Protein AF-W2DZ82-F1 (afdb_monomer_lite)

Secondary structure (DSSP, 8-state):
--HHHHHHHHHHHHHHHHHHHHHHHHHHHHHHHHHHHHHHHHHHHHHHHHHHHHHHHHHHHHHHHHHHTT----HHHHHHHHHHHHHHHHHHHHHHHHHHHHHHHHHHHHHHHHHHHHHHHHHHHHHHHHHHHHHHHHHGGGS----------------------------S--

pLDDT: mean 84.38, std 20.41, range [34.12, 98.5]

Structure (mmCIF, N/CA/C/O backbone):
data_AF-W2DZ82-F1
#
_entry.id   AF-W2DZ82-F1
#
loop_
_atom_site.group_PDB
_atom_site.id
_atom_site.type_symbol
_atom_site.label_atom_id
_atom_site.label_alt_id
_atom_site.label_comp_id
_atom_site.label_asym_id
_atom_site.label_entity_id
_atom_site.label_seq_id
_atom_site.pdbx_PDB_ins_code
_atom_site.Cartn_x
_atom_site.Cartn_y
_atom_site.Cartn_z
_atom_site.occupancy
_atom_site.B_iso_or_equiv
_atom_site.auth_seq_id
_atom_site.auth_comp_id
_atom_site.auth_asym_id
_atom_site.auth_atom_id
_atom_site.pdbx_PDB_model_num
ATOM 1 N N . MET A 1 1 ? 23.545 -1.430 -50.000 1.00 52.00 1 MET A N 1
ATOM 2 C CA . MET A 1 1 ? 23.071 -0.945 -48.688 1.00 52.00 1 MET A CA 1
ATOM 3 C C . MET A 1 1 ? 24.284 -0.825 -47.794 1.00 52.00 1 MET A C 1
ATOM 5 O O . MET A 1 1 ? 25.087 -1.754 -47.790 1.00 52.00 1 MET A O 1
ATOM 9 N N . SER A 1 2 ? 24.481 0.319 -47.145 1.00 65.25 2 SER A N 1
ATOM 10 C CA . SER A 1 2 ? 25.659 0.540 -46.303 1.00 65.25 2 SER A CA 1
ATOM 11 C C . SER A 1 2 ? 25.501 -0.216 -44.982 1.00 65.25 2 SER A C 1
ATOM 13 O O . SER A 1 2 ? 24.387 -0.365 -44.487 1.00 65.25 2 SER A O 1
ATOM 15 N N . HIS A 1 3 ? 26.604 -0.687 -44.398 1.00 72.38 3 HIS A N 1
ATOM 16 C CA . HIS A 1 3 ? 26.606 -1.381 -43.101 1.00 72.38 3 HIS A CA 1
ATOM 17 C C . HIS A 1 3 ? 25.890 -0.563 -42.004 1.00 72.38 3 HIS A C 1
ATOM 19 O O . HIS A 1 3 ? 25.110 -1.104 -41.224 1.00 72.38 3 HIS A O 1
ATOM 25 N N . SER A 1 4 ? 26.066 0.761 -42.020 1.00 72.38 4 SER A N 1
ATOM 26 C CA . SER A 1 4 ? 25.419 1.705 -41.104 1.00 72.38 4 SER A CA 1
ATOM 27 C C . SER A 1 4 ? 23.889 1.766 -41.252 1.00 72.38 4 SER A C 1
ATOM 29 O O . SER A 1 4 ? 23.197 1.926 -40.251 1.00 72.38 4 SER A O 1
ATOM 31 N N . ASP A 1 5 ? 23.333 1.562 -42.455 1.00 76.69 5 ASP A N 1
ATOM 32 C CA . ASP A 1 5 ? 21.873 1.550 -42.669 1.00 76.69 5 ASP A CA 1
ATOM 33 C C . ASP A 1 5 ? 21.221 0.316 -42.026 1.00 76.69 5 ASP A C 1
ATOM 35 O O . ASP A 1 5 ? 20.133 0.402 -41.454 1.00 76.69 5 ASP A O 1
ATOM 39 N N . GLY A 1 6 ? 21.905 -0.834 -42.084 1.00 82.44 6 GLY A N 1
ATOM 40 C CA . GLY A 1 6 ? 21.481 -2.057 -41.396 1.00 82.44 6 GLY A CA 1
ATOM 41 C C . GLY A 1 6 ? 21.490 -1.889 -39.874 1.00 82.44 6 GLY A C 1
ATOM 42 O O . GLY A 1 6 ? 20.490 -2.180 -39.215 1.00 82.44 6 GLY A O 1
ATOM 43 N N . LEU A 1 7 ? 22.573 -1.323 -39.327 1.00 86.12 7 LEU A N 1
ATOM 44 C CA . LEU A 1 7 ? 22.709 -1.044 -37.891 1.00 86.12 7 LEU A CA 1
ATOM 45 C C . LEU A 1 7 ? 21.662 -0.045 -37.376 1.00 86.12 7 LEU A C 1
ATOM 47 O O . LEU A 1 7 ? 21.120 -0.223 -36.285 1.00 86.12 7 LEU A O 1
ATOM 51 N N . LEU A 1 8 ? 21.335 0.991 -38.154 1.00 87.31 8 LEU A N 1
ATOM 52 C CA . LEU A 1 8 ? 20.271 1.938 -37.808 1.00 87.31 8 LEU A CA 1
ATOM 53 C C . LEU A 1 8 ? 18.902 1.246 -37.716 1.00 87.31 8 LEU A C 1
ATOM 55 O O . LEU A 1 8 ? 18.135 1.529 -36.790 1.00 87.31 8 LEU A O 1
ATOM 59 N N . GLY A 1 9 ? 18.615 0.303 -38.621 1.00 88.50 9 GLY A N 1
ATOM 60 C CA . GLY A 1 9 ? 17.409 -0.526 -38.569 1.00 88.50 9 GLY A CA 1
ATOM 61 C C . GLY A 1 9 ? 17.327 -1.368 -37.292 1.00 88.50 9 GLY A C 1
ATOM 62 O O . GLY A 1 9 ? 16.306 -1.361 -36.602 1.00 88.50 9 GLY A O 1
ATOM 63 N N . GLU A 1 10 ? 18.417 -2.034 -36.915 1.00 93.06 10 GLU A N 1
ATOM 64 C CA . GLU A 1 10 ? 18.491 -2.825 -35.680 1.00 93.06 10 GLU A CA 1
ATOM 65 C C . GLU A 1 10 ? 18.326 -1.954 -34.424 1.00 93.06 10 GLU A C 1
ATOM 67 O O . GLU A 1 10 ? 17.543 -2.285 -33.527 1.00 93.06 10 GLU A O 1
ATOM 72 N N . VAL A 1 11 ? 18.981 -0.791 -34.373 1.00 93.69 11 VAL A N 1
ATOM 73 C CA . VAL A 1 11 ? 18.855 0.158 -33.256 1.00 93.69 11 VAL A CA 1
ATOM 74 C C . VAL A 1 11 ? 17.426 0.685 -33.120 1.00 93.69 11 VAL A C 1
ATOM 76 O O . VAL A 1 11 ? 16.934 0.826 -31.997 1.00 93.69 11 VAL A O 1
ATOM 79 N N . GLU A 1 12 ? 16.724 0.926 -34.227 1.00 93.19 12 GLU A N 1
ATOM 80 C CA . GLU A 1 12 ? 15.312 1.313 -34.211 1.00 93.19 12 GLU A CA 1
ATOM 81 C C . GLU A 1 12 ? 14.428 0.207 -33.610 1.00 93.19 12 GLU A C 1
ATOM 83 O O . GLU A 1 12 ? 13.589 0.484 -32.745 1.00 93.19 12 GLU A O 1
ATOM 88 N N . THR A 1 13 ? 14.647 -1.062 -33.980 1.00 95.50 13 THR A N 1
ATOM 89 C CA . THR A 1 13 ? 13.900 -2.181 -33.374 1.00 95.50 13 THR A CA 1
ATOM 90 C C . THR A 1 13 ? 14.149 -2.292 -31.867 1.00 95.50 13 THR A C 1
ATOM 92 O O . THR A 1 13 ? 13.201 -2.427 -31.083 1.00 95.50 13 THR A O 1
ATOM 95 N N . LEU A 1 14 ? 15.403 -2.137 -31.427 1.00 96.44 14 LEU A N 1
ATOM 96 C CA . LEU A 1 14 ? 15.758 -2.123 -30.009 1.00 96.44 14 LEU A CA 1
ATOM 97 C C . LEU A 1 14 ? 15.125 -0.936 -29.279 1.00 96.44 14 LEU A C 1
ATOM 99 O O . LEU A 1 14 ? 14.656 -1.094 -28.148 1.00 96.44 14 LEU A O 1
ATOM 103 N N . ARG A 1 15 ? 15.056 0.241 -29.911 1.00 94.75 15 ARG A N 1
ATOM 104 C CA . ARG A 1 15 ? 14.442 1.437 -29.318 1.00 94.75 15 ARG A CA 1
ATOM 105 C C . ARG A 1 15 ? 12.963 1.213 -29.042 1.00 94.75 15 ARG A C 1
ATOM 107 O O . ARG A 1 15 ? 12.506 1.503 -27.937 1.00 94.75 15 ARG A O 1
ATOM 114 N N . ARG A 1 16 ? 12.234 0.624 -29.995 1.00 95.44 16 ARG A N 1
ATOM 115 C CA . ARG A 1 16 ? 10.816 0.262 -29.825 1.00 95.44 16 ARG A CA 1
ATOM 116 C C . ARG A 1 16 ? 10.614 -0.717 -28.672 1.00 95.44 16 ARG A C 1
ATOM 118 O O . ARG A 1 16 ? 9.746 -0.495 -27.829 1.00 95.44 16 ARG A O 1
ATOM 125 N N . LEU A 1 17 ? 11.453 -1.750 -28.581 1.00 97.00 17 LEU A N 1
ATOM 126 C CA . LEU A 1 17 ? 11.392 -2.722 -27.488 1.00 97.00 17 LEU A CA 1
ATOM 127 C C . LEU A 1 17 ? 11.631 -2.066 -26.120 1.00 97.00 17 LEU A C 1
ATOM 129 O O . LEU A 1 17 ? 10.893 -2.324 -25.167 1.00 97.00 17 LEU A O 1
ATOM 133 N N . ARG A 1 18 ? 12.653 -1.211 -26.001 1.00 96.44 18 ARG A N 1
ATOM 134 C CA . ARG A 1 18 ? 12.964 -0.530 -24.735 1.00 96.44 18 ARG A CA 1
ATOM 135 C C . ARG A 1 18 ? 11.899 0.490 -24.348 1.00 96.44 18 ARG A C 1
ATOM 137 O O . ARG A 1 18 ? 11.557 0.566 -23.171 1.00 96.44 18 ARG A O 1
ATOM 144 N N . ARG A 1 19 ? 11.311 1.189 -25.322 1.00 96.94 19 ARG A N 1
ATOM 145 C CA . ARG A 1 19 ? 10.168 2.080 -25.095 1.00 96.94 19 ARG A CA 1
ATOM 146 C C . ARG A 1 19 ? 8.961 1.316 -24.560 1.00 96.94 19 ARG A C 1
ATOM 148 O O . ARG A 1 19 ? 8.415 1.706 -23.538 1.00 96.94 19 ARG A O 1
ATOM 155 N N . HIS A 1 20 ? 8.634 0.162 -25.142 1.00 97.44 20 HIS A N 1
ATOM 156 C CA . HIS A 1 20 ? 7.568 -0.683 -24.605 1.00 97.44 20 HIS A CA 1
ATOM 157 C C . HIS A 1 20 ? 7.853 -1.117 -23.151 1.00 97.44 20 HIS A C 1
ATOM 159 O O . HIS A 1 20 ? 6.947 -1.108 -22.310 1.00 97.44 20 HIS A O 1
ATOM 165 N N . ARG A 1 21 ? 9.098 -1.483 -22.818 1.00 97.38 21 ARG A N 1
ATOM 166 C CA . ARG A 1 21 ? 9.475 -1.821 -21.432 1.00 97.38 21 ARG A CA 1
ATOM 167 C C . ARG A 1 21 ? 9.308 -0.631 -20.484 1.00 97.38 21 ARG A C 1
ATOM 169 O O . ARG A 1 21 ? 8.774 -0.826 -19.394 1.00 97.38 21 ARG A O 1
ATOM 176 N N . ALA A 1 22 ? 9.693 0.574 -20.910 1.00 98.00 22 ALA A N 1
ATOM 177 C CA . ALA A 1 22 ? 9.463 1.805 -20.155 1.00 98.00 22 ALA A CA 1
ATOM 178 C C . ALA A 1 22 ? 7.962 2.056 -19.935 1.00 98.00 22 ALA A C 1
ATOM 180 O O . ALA A 1 22 ? 7.540 2.218 -18.794 1.00 98.00 22 ALA A O 1
ATOM 181 N N . ASP A 1 23 ? 7.139 1.940 -20.982 1.00 98.12 23 ASP A N 1
ATOM 182 C CA . ASP A 1 23 ? 5.683 2.095 -20.880 1.00 98.12 23 ASP A CA 1
ATOM 183 C C . ASP A 1 23 ? 5.067 1.086 -19.896 1.00 98.12 23 ASP A C 1
ATOM 185 O O . ASP A 1 23 ? 4.158 1.412 -19.130 1.00 98.12 23 ASP A O 1
ATOM 189 N N . ARG A 1 24 ? 5.557 -0.162 -19.890 1.00 98.12 24 ARG A N 1
ATOM 190 C CA . ARG A 1 24 ? 5.114 -1.190 -18.935 1.00 98.12 24 ARG A CA 1
ATOM 191 C C . ARG A 1 24 ? 5.528 -0.842 -17.505 1.00 98.12 24 ARG A C 1
ATOM 193 O O . ARG A 1 24 ? 4.708 -0.991 -16.600 1.00 98.12 24 ARG A O 1
ATOM 200 N N . ALA A 1 25 ? 6.762 -0.385 -17.301 1.00 98.19 25 ALA A N 1
ATOM 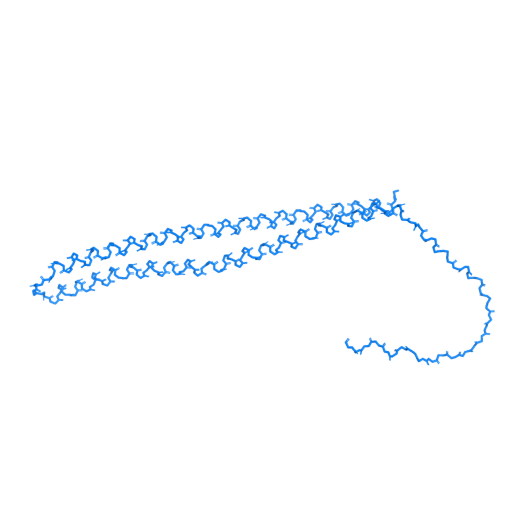201 C CA . ALA A 1 25 ? 7.241 0.049 -15.990 1.00 98.19 25 ALA A CA 1
ATOM 202 C C . ALA A 1 25 ? 6.418 1.238 -15.465 1.00 98.19 25 ALA A C 1
ATOM 204 O O . ALA A 1 25 ? 6.037 1.262 -14.296 1.00 98.19 25 ALA A O 1
ATOM 205 N N . GLU A 1 26 ? 6.061 2.187 -16.333 1.00 98.38 26 GLU A N 1
ATOM 206 C CA . GLU A 1 26 ? 5.206 3.315 -15.962 1.00 98.38 26 GLU A CA 1
ATOM 207 C C . GLU A 1 26 ? 3.793 2.880 -15.574 1.00 98.38 26 GLU A C 1
ATOM 209 O O . GLU A 1 26 ? 3.241 3.391 -14.597 1.00 98.38 26 GLU A O 1
ATOM 214 N N . ARG A 1 27 ? 3.196 1.931 -16.307 1.00 98.31 27 ARG A N 1
ATOM 215 C CA . ARG A 1 27 ? 1.890 1.359 -15.935 1.00 98.31 27 ARG A CA 1
ATOM 216 C C . ARG A 1 27 ? 1.957 0.696 -14.562 1.00 98.31 27 ARG A C 1
ATOM 218 O O . ARG A 1 27 ? 1.128 1.014 -13.713 1.00 98.31 27 ARG A O 1
ATOM 225 N N . ALA A 1 28 ? 2.987 -0.112 -14.312 1.00 97.94 28 ALA A N 1
ATOM 226 C CA . ALA A 1 28 ? 3.203 -0.743 -13.012 1.00 97.94 28 ALA A CA 1
ATOM 227 C C . ALA A 1 28 ? 3.371 0.294 -11.884 1.00 97.94 28 ALA A C 1
ATOM 229 O O . ALA A 1 28 ? 2.809 0.133 -10.802 1.00 97.94 28 ALA A O 1
ATOM 230 N N . LEU A 1 29 ? 4.075 1.406 -12.134 1.00 98.50 29 LEU A N 1
ATOM 231 C CA . LEU A 1 29 ? 4.189 2.504 -11.169 1.00 98.50 29 LEU A CA 1
ATOM 232 C C . LEU A 1 29 ? 2.835 3.167 -10.880 1.00 98.50 29 LEU A C 1
ATOM 234 O O . LEU A 1 29 ? 2.525 3.468 -9.725 1.00 98.50 29 LEU A O 1
ATOM 238 N N . ARG A 1 30 ? 2.014 3.402 -11.909 1.00 98.38 30 ARG A N 1
ATOM 239 C CA . ARG A 1 30 ? 0.667 3.968 -11.734 1.00 98.38 30 ARG A CA 1
ATOM 240 C C . ARG A 1 30 ? -0.225 3.025 -10.927 1.00 98.38 30 ARG A C 1
ATOM 242 O O . ARG A 1 30 ? -0.930 3.490 -10.037 1.00 98.38 30 ARG A O 1
ATOM 249 N N . GLU A 1 31 ? -0.170 1.724 -11.192 1.00 98.25 31 GLU A N 1
ATOM 250 C CA . GLU A 1 31 ? -0.898 0.700 -10.433 1.00 98.25 31 GLU A CA 1
ATOM 251 C C . GLU A 1 31 ? -0.446 0.644 -8.969 1.00 98.25 31 GLU A C 1
ATOM 253 O O . GLU A 1 31 ? -1.286 0.691 -8.071 1.00 98.25 31 GLU A O 1
ATOM 258 N N . ALA A 1 32 ? 0.865 0.654 -8.710 1.00 97.62 32 ALA A N 1
ATOM 259 C CA . ALA A 1 32 ? 1.410 0.686 -7.353 1.00 97.62 32 ALA A CA 1
ATOM 260 C C . ALA A 1 32 ? 0.956 1.937 -6.577 1.00 97.62 32 ALA A C 1
ATOM 262 O O . ALA A 1 32 ? 0.543 1.839 -5.421 1.00 97.62 32 ALA A O 1
ATOM 263 N N . ARG A 1 33 ? 0.960 3.112 -7.223 1.00 98.00 33 ARG A N 1
ATOM 264 C CA . ARG A 1 33 ? 0.461 4.363 -6.625 1.00 98.00 33 ARG A CA 1
ATOM 265 C C . ARG A 1 33 ? -1.041 4.319 -6.351 1.00 98.00 33 ARG A C 1
ATOM 267 O O . ARG A 1 33 ? -1.469 4.763 -5.291 1.00 98.00 33 ARG A O 1
ATOM 274 N N . ARG A 1 34 ? -1.843 3.761 -7.263 1.00 98.12 34 ARG A N 1
ATOM 275 C CA . ARG A 1 34 ? -3.287 3.566 -7.041 1.00 98.12 34 ARG A CA 1
ATOM 276 C C . ARG A 1 34 ? -3.548 2.642 -5.855 1.00 98.12 34 ARG A C 1
ATOM 278 O O . ARG A 1 34 ? -4.382 2.964 -5.017 1.00 98.12 34 ARG A O 1
ATOM 285 N N . ALA A 1 35 ? -2.807 1.541 -5.744 1.00 96.69 35 ALA A N 1
ATOM 286 C CA . ALA A 1 35 ? -2.909 0.635 -4.603 1.00 96.69 35 ALA A CA 1
ATOM 287 C C . ALA A 1 35 ? -2.534 1.331 -3.281 1.00 96.69 35 ALA A C 1
ATOM 289 O O . ALA A 1 35 ? -3.219 1.151 -2.278 1.00 96.69 35 ALA A O 1
ATOM 290 N N . GLN A 1 36 ? -1.495 2.174 -3.283 1.00 97.56 36 GLN A N 1
ATOM 291 C CA . GLN A 1 36 ? -1.131 2.992 -2.122 1.00 97.56 36 GLN A CA 1
ATOM 292 C C . GLN A 1 36 ? -2.245 3.980 -1.742 1.00 97.56 36 GLN A C 1
ATOM 294 O O . GLN A 1 36 ? -2.585 4.103 -0.570 1.00 97.56 36 GLN A O 1
ATOM 299 N N . GLN A 1 37 ? -2.840 4.667 -2.719 1.00 97.50 37 GLN A N 1
ATOM 300 C CA . GLN A 1 37 ? -3.951 5.592 -2.476 1.00 97.50 37 GLN A CA 1
ATOM 301 C C . GLN A 1 37 ? -5.188 4.875 -1.922 1.00 97.50 37 GLN A C 1
ATOM 303 O O . GLN A 1 37 ? -5.808 5.375 -0.986 1.00 97.50 37 GLN A O 1
ATOM 308 N N . ALA A 1 38 ? -5.514 3.693 -2.450 1.00 97.31 38 ALA A N 1
ATOM 309 C CA . ALA A 1 38 ? -6.598 2.863 -1.935 1.00 97.31 38 ALA A CA 1
ATOM 310 C C . ALA A 1 38 ? -6.346 2.437 -0.478 1.00 97.31 38 ALA A C 1
ATOM 312 O O . ALA A 1 38 ? -7.252 2.525 0.346 1.00 97.31 38 ALA A O 1
ATOM 313 N N . LEU A 1 39 ? -5.109 2.058 -0.130 1.00 97.44 39 LEU A N 1
ATOM 314 C CA . LEU A 1 39 ? -4.748 1.752 1.257 1.00 97.44 39 LEU A CA 1
ATOM 315 C C . LEU A 1 39 ? -4.946 2.966 2.177 1.00 97.44 39 LEU A C 1
ATOM 317 O O . LEU A 1 39 ? -5.536 2.828 3.242 1.00 97.44 39 LEU A O 1
ATOM 321 N N . LEU A 1 40 ? -4.508 4.158 1.762 1.00 97.50 40 LEU A N 1
ATOM 322 C CA . LEU A 1 40 ? -4.697 5.382 2.552 1.00 97.50 40 LEU A CA 1
ATOM 323 C C . LEU A 1 40 ? -6.179 5.724 2.752 1.00 97.50 40 LEU A C 1
ATOM 325 O O . LEU A 1 40 ? -6.561 6.183 3.826 1.00 97.50 40 LEU A O 1
ATOM 329 N N . ALA A 1 41 ? -7.019 5.495 1.741 1.00 97.69 41 ALA A N 1
ATOM 330 C CA . ALA A 1 41 ? -8.463 5.659 1.873 1.00 97.69 41 ALA A CA 1
ATOM 331 C C . ALA A 1 41 ? -9.055 4.660 2.882 1.00 97.69 41 ALA A C 1
ATOM 333 O O . ALA A 1 41 ? -9.827 5.062 3.750 1.00 97.69 41 ALA A O 1
ATOM 334 N N . ASN A 1 42 ? -8.631 3.393 2.827 1.00 97.44 42 ASN A N 1
ATOM 335 C CA . ASN A 1 42 ? -9.060 2.363 3.775 1.00 97.44 42 ASN A CA 1
ATOM 336 C C . ASN A 1 42 ? -8.626 2.679 5.212 1.00 97.44 42 ASN A C 1
ATOM 338 O O . ASN A 1 42 ? -9.414 2.488 6.131 1.00 97.44 42 ASN A O 1
ATOM 342 N N . ILE A 1 43 ? -7.407 3.197 5.410 1.00 97.38 43 ILE A N 1
ATOM 343 C CA . ILE A 1 43 ? -6.923 3.642 6.726 1.00 97.38 43 ILE A CA 1
ATOM 344 C C . ILE A 1 43 ? -7.837 4.738 7.276 1.00 97.38 43 ILE A C 1
ATOM 346 O O . ILE A 1 43 ? -8.359 4.591 8.374 1.00 97.38 43 ILE A O 1
ATOM 350 N N . ARG A 1 44 ? -8.119 5.785 6.490 1.00 97.56 44 ARG A N 1
ATOM 351 C CA . ARG A 1 44 ? -9.019 6.872 6.918 1.00 97.56 44 ARG A CA 1
ATOM 352 C C . ARG A 1 44 ? -10.421 6.372 7.255 1.00 97.56 44 ARG A C 1
ATOM 354 O O . ARG A 1 44 ? -11.037 6.837 8.210 1.00 97.56 44 ARG A O 1
ATOM 361 N N . GLN A 1 45 ? -10.938 5.426 6.474 1.00 97.31 45 GLN A N 1
ATOM 362 C CA . GLN A 1 45 ? -12.235 4.818 6.747 1.00 97.31 45 GLN A CA 1
ATOM 363 C C . GLN A 1 45 ? -12.213 3.997 8.045 1.00 97.31 45 GLN A C 1
ATOM 365 O O . GLN A 1 45 ? -13.150 4.090 8.836 1.00 97.31 45 GLN A O 1
ATOM 370 N N . ALA A 1 46 ? -11.150 3.226 8.286 1.00 96.88 46 ALA A N 1
ATOM 371 C CA . ALA A 1 46 ? -10.972 2.456 9.513 1.00 96.88 46 ALA A CA 1
ATOM 372 C C . ALA A 1 46 ? -10.809 3.362 10.745 1.00 96.88 46 ALA A C 1
ATOM 374 O O . ALA A 1 46 ? -11.382 3.066 11.789 1.00 96.88 46 ALA A O 1
ATOM 375 N N . GLU A 1 47 ? -10.105 4.490 10.619 1.00 97.81 47 GLU A N 1
ATOM 376 C CA . GLU A 1 47 ? -9.995 5.514 11.667 1.00 97.81 47 GLU A CA 1
ATOM 377 C C . GLU A 1 47 ? -11.365 6.097 12.022 1.00 97.81 47 GLU A C 1
ATOM 379 O O . GLU A 1 47 ? -11.735 6.134 13.195 1.00 97.81 47 GLU A O 1
ATOM 384 N N . ALA A 1 48 ? -12.151 6.491 11.016 1.00 97.75 48 ALA A N 1
ATOM 385 C CA . ALA A 1 48 ? -13.500 7.009 11.231 1.00 97.75 48 ALA A CA 1
ATOM 386 C C . ALA A 1 48 ? -14.424 5.964 11.882 1.00 97.75 48 ALA A C 1
ATOM 388 O O . ALA A 1 48 ? -15.182 6.286 12.797 1.00 97.75 48 ALA A O 1
ATOM 389 N N . ALA A 1 49 ? -14.340 4.703 11.447 1.00 96.25 49 ALA A N 1
ATOM 390 C CA . ALA A 1 49 ? -15.111 3.610 12.032 1.00 96.25 49 ALA A CA 1
ATOM 391 C C . ALA A 1 49 ? -14.699 3.326 13.486 1.00 96.25 49 ALA A C 1
ATOM 393 O O . ALA A 1 49 ? -15.561 3.132 14.340 1.00 96.25 49 ALA A O 1
ATOM 394 N N . LEU A 1 50 ? -13.397 3.333 13.788 1.00 97.50 50 LEU A N 1
ATOM 395 C CA . LEU A 1 50 ? -12.886 3.149 15.146 1.00 97.50 50 LEU A CA 1
ATOM 396 C C . LEU A 1 50 ? -13.333 4.281 16.073 1.00 97.50 50 LEU A C 1
ATOM 398 O O . LEU A 1 50 ? -13.710 4.027 17.214 1.00 97.50 50 LEU A O 1
ATOM 402 N N . GLU A 1 51 ? -13.313 5.516 15.587 1.00 97.56 51 GLU A N 1
ATOM 403 C CA . GLU A 1 51 ? -13.783 6.671 16.344 1.00 97.56 51 GLU A CA 1
ATOM 404 C C . GLU A 1 51 ? -15.281 6.562 16.665 1.00 97.56 51 GLU A C 1
ATOM 406 O O . GLU A 1 51 ? -15.687 6.816 17.798 1.00 97.56 51 GLU A O 1
ATOM 411 N N . GLN A 1 52 ? -16.097 6.092 15.716 1.00 96.69 52 GLN A N 1
ATOM 412 C CA . GLN A 1 52 ? -17.505 5.803 15.991 1.00 96.69 52 GLN A CA 1
ATOM 413 C C . GLN A 1 52 ? -17.665 4.699 17.045 1.00 96.69 52 GLN A C 1
ATOM 415 O O . 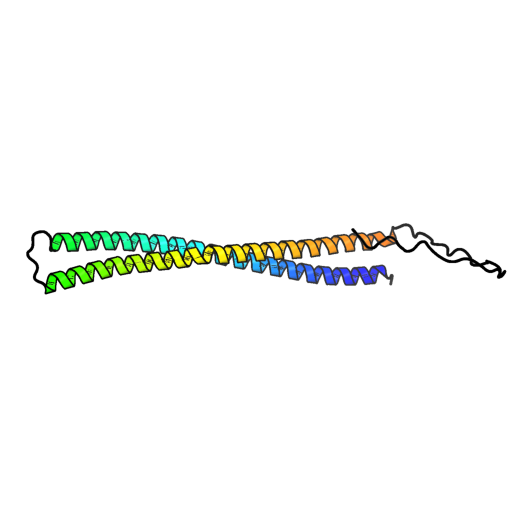GLN A 1 52 ? -18.433 4.863 17.987 1.00 96.69 52 GLN A O 1
ATOM 420 N N . ILE A 1 53 ? -16.902 3.606 16.938 1.00 95.94 53 ILE A N 1
ATOM 421 C CA . ILE A 1 53 ? -16.932 2.513 17.924 1.00 95.94 53 ILE A CA 1
ATOM 422 C C . ILE A 1 53 ? -16.566 3.023 19.325 1.00 95.94 53 ILE A C 1
ATOM 424 O O . ILE A 1 53 ? -17.200 2.619 20.296 1.00 95.94 53 ILE A O 1
ATOM 428 N N . ARG A 1 54 ? -15.579 3.919 19.442 1.00 96.31 54 ARG A N 1
ATOM 429 C CA . ARG A 1 54 ? -15.176 4.516 20.726 1.00 96.31 54 ARG A CA 1
ATOM 430 C C . ARG A 1 54 ? -16.282 5.366 21.344 1.00 96.31 54 ARG A C 1
ATOM 432 O O . ARG A 1 54 ? -16.483 5.298 22.554 1.00 96.31 54 ARG A O 1
ATOM 439 N N . ARG A 1 55 ? -17.003 6.144 20.533 1.00 97.06 55 ARG A N 1
ATOM 440 C CA . ARG A 1 55 ? -18.156 6.936 20.996 1.00 97.06 55 ARG A CA 1
ATOM 441 C C . ARG A 1 55 ? -19.287 6.031 21.467 1.00 97.06 55 ARG A C 1
ATOM 443 O O . ARG A 1 55 ? -19.748 6.189 22.591 1.00 97.06 55 ARG A O 1
ATOM 450 N N . ASP A 1 56 ? -19.641 5.029 20.665 1.00 95.56 56 ASP A N 1
ATOM 451 C CA . ASP A 1 56 ? -20.666 4.044 21.017 1.00 95.56 56 ASP A CA 1
ATOM 452 C C . ASP A 1 56 ? -20.298 3.271 22.299 1.00 95.56 56 ASP A C 1
ATOM 454 O O . ASP A 1 56 ? -21.159 3.012 23.140 1.00 95.56 56 ASP A O 1
ATOM 458 N N . GLU A 1 57 ? -19.026 2.886 22.469 1.00 96.00 57 GLU A N 1
ATOM 459 C CA . GLU A 1 57 ? -18.532 2.259 23.701 1.00 96.00 57 GLU A CA 1
ATOM 460 C C . GLU A 1 57 ? -18.685 3.203 24.894 1.00 96.00 57 GLU A C 1
ATOM 462 O O . GLU A 1 57 ? -19.196 2.770 25.925 1.00 96.00 57 GLU A O 1
ATOM 467 N N . ALA A 1 58 ? -18.283 4.471 24.771 1.00 95.44 58 ALA A N 1
ATOM 468 C CA . ALA A 1 58 ? -18.389 5.446 25.853 1.00 95.44 58 ALA A CA 1
ATOM 469 C C . ALA A 1 58 ? -19.849 5.692 26.266 1.00 95.44 58 ALA A C 1
ATOM 471 O O . ALA A 1 58 ? -20.161 5.670 27.456 1.00 95.44 58 ALA A O 1
ATOM 472 N N . GLU A 1 59 ? -20.750 5.857 25.296 1.00 96.25 59 GLU A N 1
ATOM 473 C CA . GLU A 1 59 ? -22.182 6.048 25.541 1.00 96.25 59 GLU A CA 1
ATOM 474 C C . GLU A 1 59 ? -22.806 4.831 26.230 1.00 96.25 59 GLU A C 1
ATOM 476 O O . GLU A 1 59 ? -23.468 4.971 27.259 1.00 96.25 59 GLU A O 1
ATOM 481 N N . ARG A 1 60 ? -22.560 3.623 25.711 1.00 94.25 60 ARG A N 1
ATOM 482 C CA . ARG A 1 60 ? -23.107 2.387 26.294 1.00 94.25 60 ARG A CA 1
ATOM 483 C C . ARG A 1 60 ? -22.511 2.086 27.660 1.00 94.25 60 ARG A C 1
ATOM 485 O O . ARG A 1 60 ? -23.229 1.635 28.544 1.00 94.25 60 ARG A O 1
ATOM 492 N N . SER A 1 61 ? -21.225 2.359 27.857 1.00 93.06 61 SER A N 1
ATOM 493 C CA . SER A 1 61 ? -20.581 2.187 29.163 1.00 93.06 61 SER A CA 1
ATOM 494 C C . SER A 1 61 ? -21.153 3.166 30.187 1.00 93.06 61 SER A C 1
ATOM 496 O O . SER A 1 61 ? -21.421 2.773 31.318 1.00 93.06 61 SER A O 1
ATOM 498 N N . ALA A 1 62 ? -21.417 4.417 29.793 1.00 94.31 62 ALA A N 1
ATOM 499 C CA . ALA A 1 62 ? -22.076 5.396 30.655 1.00 94.31 62 ALA A CA 1
ATOM 500 C C . ALA A 1 62 ? -23.519 4.988 31.004 1.00 94.31 62 ALA A C 1
ATOM 502 O O . ALA A 1 62 ? -23.924 5.118 32.159 1.00 94.31 62 ALA A O 1
ATOM 503 N N . GLN A 1 63 ? -24.275 4.452 30.039 1.00 93.88 63 GLN A N 1
ATOM 504 C CA . GLN A 1 63 ? -25.621 3.913 30.274 1.00 93.88 63 GLN A CA 1
ATOM 505 C C . GLN A 1 63 ? -25.588 2.748 31.269 1.00 93.88 63 GLN A C 1
ATOM 507 O O . GLN A 1 63 ? -26.254 2.823 32.300 1.00 93.88 63 GLN A O 1
ATOM 512 N N . LEU A 1 64 ? -24.745 1.739 31.029 1.00 92.06 64 LEU A N 1
ATOM 513 C CA . LEU A 1 64 ? -24.579 0.588 31.926 1.00 92.06 64 LEU A CA 1
ATOM 514 C C . LEU A 1 64 ? -24.163 1.007 33.341 1.00 92.06 64 LEU A C 1
ATOM 516 O O . LEU A 1 64 ? -24.688 0.490 34.326 1.00 92.06 64 LEU A O 1
ATOM 520 N N . LEU A 1 65 ? -23.253 1.979 33.453 1.00 91.19 65 LEU A N 1
ATOM 521 C CA . LEU A 1 65 ? -22.862 2.538 34.743 1.00 91.19 65 LEU A CA 1
ATOM 522 C C . LEU A 1 65 ? -24.063 3.189 35.441 1.00 91.19 65 LEU A C 1
ATOM 524 O O . LEU A 1 65 ? -24.294 2.924 36.616 1.00 91.19 65 LEU A O 1
ATOM 528 N N . SER A 1 66 ? -24.835 4.014 34.727 1.00 91.56 66 SER A N 1
ATOM 529 C CA . SER A 1 66 ? -25.996 4.716 35.289 1.00 91.56 66 SER A CA 1
ATOM 530 C C . SER A 1 66 ? -27.104 3.766 35.755 1.00 91.56 66 SER A C 1
ATOM 532 O O . SER A 1 66 ? -27.726 4.015 36.785 1.00 91.56 66 SER A O 1
ATOM 534 N N . GLU A 1 67 ? -27.312 2.652 35.049 1.00 88.50 67 GLU A N 1
ATOM 535 C CA . GLU A 1 67 ? -28.301 1.628 35.400 1.00 88.50 67 GLU A CA 1
ATOM 536 C C . GLU A 1 67 ? -27.947 0.898 36.699 1.00 88.50 67 GLU A C 1
ATOM 538 O O . GLU A 1 67 ? -28.835 0.500 37.452 1.00 88.50 67 GLU A O 1
ATOM 543 N N . HIS A 1 68 ? -26.655 0.726 36.975 1.00 86.50 68 HIS A N 1
ATOM 544 C CA . HIS A 1 68 ? -26.160 -0.058 38.105 1.00 86.50 68 HIS A CA 1
ATOM 545 C C . HIS A 1 68 ? -25.642 0.791 39.274 1.00 86.50 68 HIS A C 1
ATOM 547 O O . HIS A 1 68 ? -25.406 0.265 40.367 1.00 86.50 68 HIS A O 1
ATOM 553 N N . GLN A 1 69 ? -25.483 2.102 39.086 1.00 86.62 69 GLN A N 1
ATOM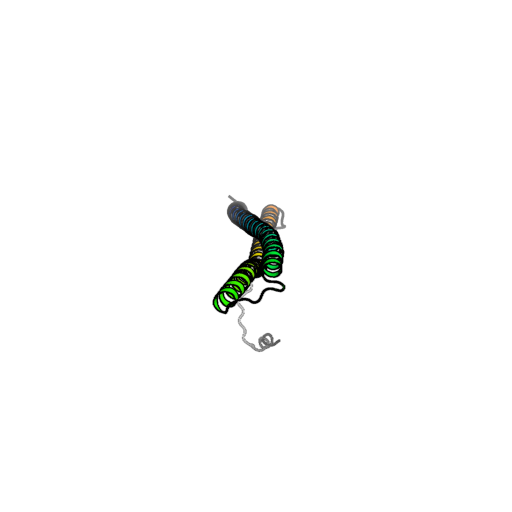 554 C CA . GLN A 1 69 ? -24.980 3.001 40.117 1.00 86.62 69 GLN A CA 1
ATOM 555 C C . GLN A 1 69 ? -25.922 3.037 41.329 1.00 86.62 69 GLN A C 1
ATOM 557 O O . GLN A 1 69 ? -27.113 3.316 41.220 1.00 86.62 69 GLN A O 1
ATOM 562 N N . GLY A 1 70 ? -25.372 2.769 42.517 1.00 86.06 70 GLY A N 1
ATOM 563 C CA . GLY A 1 70 ? -26.126 2.797 43.775 1.00 86.06 70 GLY A CA 1
ATOM 564 C C . GLY A 1 70 ? -27.057 1.599 44.002 1.00 86.06 70 GLY A C 1
ATOM 565 O O . GLY A 1 70 ? -27.757 1.574 45.012 1.00 86.06 70 GLY A O 1
ATOM 566 N N . GLN A 1 71 ? -27.056 0.597 43.114 1.00 86.75 71 GLN A N 1
ATOM 567 C CA . GLN A 1 71 ? -27.844 -0.627 43.271 1.00 86.75 71 GLN A CA 1
ATOM 568 C C . GLN A 1 71 ? -27.010 -1.769 43.869 1.00 86.75 71 GLN A C 1
ATOM 570 O O . GLN A 1 71 ? -25.844 -1.964 43.524 1.00 86.75 71 GLN A O 1
ATOM 575 N N . VAL A 1 72 ? -27.620 -2.578 44.743 1.00 86.62 72 VAL A N 1
ATOM 576 C CA . VAL A 1 72 ? -27.021 -3.840 45.206 1.00 86.62 72 VAL A CA 1
ATOM 577 C C . VAL A 1 72 ? -27.308 -4.915 44.164 1.00 86.62 72 VAL A C 1
ATOM 579 O O . VAL A 1 72 ? -28.428 -5.411 44.052 1.00 86.62 72 VAL A O 1
ATOM 582 N N . LEU A 1 73 ? -26.291 -5.266 43.382 1.00 87.62 73 LEU A N 1
ATOM 583 C CA . LEU A 1 73 ? -26.407 -6.277 42.337 1.00 87.62 73 LEU A CA 1
ATOM 584 C C . LEU A 1 73 ? -26.271 -7.688 42.910 1.00 87.62 73 LEU A C 1
ATOM 586 O O . LEU A 1 73 ? -25.417 -7.965 43.753 1.00 87.62 73 LEU A O 1
ATOM 590 N N . ASN A 1 74 ? -27.072 -8.615 42.388 1.00 92.56 74 ASN A N 1
ATOM 591 C CA . ASN A 1 74 ? -26.829 -10.035 42.612 1.00 92.56 74 ASN A CA 1
ATOM 592 C C . ASN A 1 74 ? -25.616 -10.511 41.782 1.00 92.56 74 ASN A C 1
ATOM 594 O O . ASN A 1 74 ? -25.207 -9.879 40.804 1.00 92.56 74 ASN A O 1
ATOM 598 N N . LEU A 1 75 ? -25.039 -11.658 42.153 1.00 92.38 75 LEU A N 1
ATOM 599 C CA . LEU A 1 75 ? -23.843 -12.193 41.491 1.00 92.38 75 LEU A CA 1
ATOM 600 C C . LEU A 1 75 ? -24.042 -12.422 39.980 1.00 92.38 75 LEU A C 1
ATOM 602 O O . LEU A 1 75 ? -23.096 -12.291 39.205 1.00 92.38 75 LEU A O 1
ATOM 606 N N . GLN A 1 76 ? -25.254 -12.780 39.552 1.00 93.38 76 GLN A N 1
ATOM 607 C CA . GLN A 1 76 ? -25.561 -13.017 38.142 1.00 93.38 76 GLN A CA 1
ATOM 608 C C . GLN A 1 76 ? -25.560 -11.710 37.336 1.00 93.38 76 GLN A C 1
ATOM 610 O O . GLN A 1 76 ? -24.952 -11.670 36.269 1.00 93.38 76 GLN A O 1
ATOM 615 N N . ALA A 1 77 ? -26.156 -10.645 37.877 1.00 89.19 77 ALA A N 1
ATOM 616 C CA . ALA A 1 77 ? -26.183 -9.307 37.295 1.00 89.19 77 ALA A CA 1
ATOM 617 C C . ALA A 1 77 ? -24.774 -8.700 37.203 1.00 89.19 77 ALA A C 1
ATOM 619 O O . ALA A 1 77 ? -24.398 -8.130 36.182 1.00 89.19 77 ALA A O 1
ATOM 620 N N . LEU A 1 78 ? -23.941 -8.911 38.226 1.00 90.06 78 LEU A N 1
ATOM 621 C CA . LEU A 1 78 ? -22.541 -8.482 38.195 1.00 90.06 78 LEU A CA 1
ATOM 622 C C . LEU A 1 78 ? -21.747 -9.200 37.087 1.00 90.06 78 LEU A C 1
ATOM 624 O O . LEU A 1 78 ? -20.954 -8.586 36.372 1.00 90.06 78 LEU A O 1
ATOM 628 N N . LYS A 1 79 ? -21.978 -10.508 36.902 1.00 93.44 79 LYS A N 1
ATOM 629 C CA . LYS A 1 79 ? -21.339 -11.283 35.826 1.00 93.44 79 LYS A CA 1
ATOM 630 C C . LYS A 1 79 ? -21.791 -10.833 34.438 1.00 93.44 79 LYS A C 1
ATOM 632 O O . LYS A 1 79 ? -20.951 -10.787 33.538 1.00 93.44 79 LYS A O 1
ATOM 637 N N . SER A 1 80 ? -23.078 -10.524 34.253 1.00 91.88 80 SER A N 1
ATOM 638 C CA . SER A 1 80 ? -23.591 -10.027 32.972 1.00 91.88 80 SER A CA 1
ATOM 639 C C . SER A 1 80 ? -23.047 -8.641 32.644 1.00 91.88 80 SER A C 1
ATOM 641 O O . SER A 1 80 ? -22.585 -8.449 31.522 1.00 91.88 80 SER A O 1
ATOM 643 N N . TRP A 1 81 ? -22.997 -7.725 33.617 1.00 91.62 81 TRP A N 1
ATOM 644 C CA . TRP A 1 81 ? -22.399 -6.400 33.430 1.00 91.62 81 TRP A CA 1
ATOM 645 C C . TRP A 1 81 ? -20.925 -6.515 33.019 1.00 91.62 81 TRP A C 1
ATOM 647 O O . TRP A 1 81 ? -20.525 -6.021 31.964 1.00 91.62 81 TRP A O 1
ATOM 657 N N . GLY A 1 82 ? -20.132 -7.296 33.759 1.00 91.88 82 GLY A N 1
ATOM 658 C CA . GLY A 1 82 ? -18.728 -7.511 33.411 1.00 91.88 82 GLY A CA 1
ATOM 659 C C . GLY A 1 82 ? -18.527 -8.200 32.054 1.00 91.88 82 GLY A C 1
ATOM 660 O O . GLY A 1 82 ? -17.467 -8.057 31.446 1.00 91.88 82 GLY A O 1
ATOM 661 N N . ALA A 1 83 ? -19.495 -8.980 31.562 1.00 94.12 83 ALA A N 1
ATOM 662 C CA . ALA A 1 83 ? -19.451 -9.546 30.212 1.00 94.12 83 ALA A CA 1
ATOM 663 C C . ALA A 1 83 ? -19.766 -8.495 29.133 1.00 94.12 83 ALA A C 1
ATOM 665 O O . ALA A 1 83 ? -19.116 -8.497 28.087 1.00 94.12 83 ALA A O 1
ATOM 666 N N . GLN A 1 84 ? -20.711 -7.587 29.395 1.00 93.12 84 GLN A N 1
ATOM 667 C CA . GLN A 1 84 ? -21.063 -6.487 28.495 1.00 93.12 84 GLN A CA 1
ATOM 668 C C . GLN A 1 84 ? -19.906 -5.496 28.336 1.00 93.12 84 GLN A C 1
ATOM 670 O O . GLN A 1 84 ? -19.520 -5.219 27.202 1.00 93.12 84 GLN A O 1
ATOM 675 N N . GLU A 1 85 ? -19.269 -5.056 29.426 1.00 93.19 85 GLU A N 1
ATOM 676 C CA . GLU A 1 85 ? -18.088 -4.179 29.350 1.00 93.19 85 GLU A CA 1
ATOM 677 C C . GLU A 1 85 ? -16.946 -4.826 28.564 1.00 93.19 85 GLU A C 1
ATOM 679 O O . GLU A 1 85 ? -16.399 -4.237 27.633 1.00 93.19 85 GLU A O 1
ATOM 684 N N . ARG A 1 86 ? -16.631 -6.094 28.864 1.00 95.00 86 ARG A N 1
ATOM 685 C CA . ARG A 1 86 ? -15.606 -6.835 28.115 1.00 95.00 86 ARG A CA 1
ATOM 686 C C . ARG A 1 86 ? -15.943 -6.945 26.632 1.00 95.00 86 ARG A C 1
ATOM 688 O O . ARG A 1 86 ? -15.033 -6.872 25.812 1.00 95.00 86 ARG A O 1
ATOM 695 N N . SER A 1 87 ? -17.216 -7.123 26.282 1.00 94.50 87 SER A N 1
ATOM 696 C CA . SER A 1 87 ? -17.668 -7.162 24.890 1.00 94.50 87 SER A CA 1
ATOM 697 C C . SER A 1 87 ? -17.484 -5.814 24.189 1.00 94.50 87 SER A C 1
ATOM 699 O O . SER A 1 87 ? -17.009 -5.786 23.052 1.00 94.50 87 SER A O 1
ATOM 701 N N . LEU A 1 88 ? -17.830 -4.705 24.852 1.00 93.69 88 LEU A N 1
ATOM 702 C CA . LEU A 1 88 ? -17.642 -3.354 24.314 1.00 93.69 88 LEU A CA 1
ATOM 703 C C . LEU A 1 88 ? -16.154 -3.076 24.059 1.00 93.69 88 LEU A C 1
ATOM 705 O O . LEU A 1 88 ? -15.769 -2.796 22.922 1.00 93.69 88 LEU A O 1
ATOM 709 N N . SER A 1 89 ? -15.300 -3.320 25.053 1.00 93.75 89 SER A N 1
ATOM 710 C CA . SER A 1 89 ? -13.858 -3.103 24.911 1.00 93.75 89 SER A CA 1
ATOM 711 C C . SER A 1 89 ? -13.196 -4.067 23.930 1.00 93.75 89 SER A C 1
ATOM 713 O O . SER A 1 89 ? -12.252 -3.696 23.230 1.00 93.75 89 SER A O 1
ATOM 715 N N . ALA A 1 90 ? -13.681 -5.308 23.820 1.00 95.44 90 ALA A N 1
ATOM 716 C CA . ALA A 1 90 ? -13.214 -6.239 22.794 1.00 95.44 90 ALA A CA 1
ATOM 717 C C . ALA A 1 90 ? -13.524 -5.724 21.382 1.00 95.44 90 ALA A C 1
ATOM 719 O O . ALA A 1 90 ? -12.728 -5.936 20.465 1.00 95.44 90 ALA A O 1
ATOM 720 N N . ASN A 1 91 ? -14.646 -5.027 21.189 1.00 93.31 91 ASN A N 1
ATOM 721 C CA . ASN A 1 91 ? -14.982 -4.440 19.900 1.00 93.31 91 ASN A CA 1
ATOM 722 C C . ASN A 1 91 ? -13.992 -3.338 19.502 1.00 93.31 91 ASN A C 1
ATOM 724 O O . ASN A 1 91 ? -13.433 -3.382 18.406 1.00 93.31 91 ASN A O 1
ATOM 728 N N . THR A 1 92 ? -13.695 -2.426 20.424 1.00 94.62 92 THR A N 1
ATOM 729 C CA . THR A 1 92 ? -12.714 -1.352 20.216 1.00 94.62 92 THR A CA 1
ATOM 730 C C . THR A 1 92 ? -11.316 -1.902 19.970 1.00 94.62 92 THR A C 1
ATOM 732 O O . THR A 1 92 ? -10.636 -1.465 19.044 1.00 94.62 92 THR A O 1
ATOM 735 N N . ARG A 1 93 ? -10.896 -2.934 20.716 1.00 96.12 93 ARG A N 1
ATOM 736 C CA . ARG A 1 93 ? -9.614 -3.621 20.473 1.00 96.12 93 ARG A CA 1
ATOM 737 C C . ARG A 1 93 ? -9.530 -4.247 19.087 1.00 96.12 93 ARG A C 1
ATOM 739 O O . ARG A 1 93 ? -8.491 -4.133 18.446 1.00 96.12 93 ARG A O 1
ATOM 746 N N . ARG A 1 94 ? -10.607 -4.872 18.599 1.00 95.94 94 ARG A N 1
ATOM 747 C CA . ARG A 1 94 ? -10.639 -5.401 17.226 1.00 95.94 94 ARG A CA 1
ATOM 748 C C . ARG A 1 94 ? -10.490 -4.287 16.191 1.00 95.94 94 ARG A C 1
ATOM 750 O O . ARG A 1 94 ? -9.722 -4.460 15.252 1.00 95.94 94 ARG A O 1
ATOM 757 N N . GLY A 1 95 ? -11.170 -3.154 16.379 1.00 96.00 95 GLY A N 1
ATOM 758 C CA . GLY A 1 95 ? -11.031 -1.989 15.500 1.00 96.00 95 GLY A CA 1
ATOM 759 C C . GLY A 1 95 ? -9.608 -1.418 15.488 1.00 96.00 95 GLY A C 1
ATOM 760 O O . GLY A 1 95 ? -9.063 -1.150 14.421 1.00 96.00 95 GLY A O 1
ATOM 761 N N . MET A 1 96 ? -8.968 -1.313 16.658 1.00 96.75 96 MET A N 1
ATOM 762 C CA . MET A 1 96 ? -7.562 -0.896 16.764 1.00 96.75 96 MET A CA 1
ATOM 763 C C . MET A 1 96 ? -6.624 -1.873 16.050 1.00 96.75 96 MET A C 1
ATOM 765 O O . MET A 1 96 ? -5.818 -1.442 15.233 1.00 96.75 96 MET A O 1
ATOM 769 N N . GLY A 1 97 ? -6.785 -3.182 16.265 1.00 96.81 97 GLY A N 1
ATOM 770 C CA . GLY A 1 97 ? -5.960 -4.190 15.593 1.00 96.81 97 GLY A CA 1
ATOM 771 C C . GLY A 1 97 ? -6.120 -4.190 14.066 1.00 96.81 97 GLY A C 1
ATOM 772 O O . GLY A 1 97 ? -5.152 -4.401 13.340 1.00 96.81 97 GLY A O 1
ATOM 773 N N . GLN A 1 98 ? -7.322 -3.907 13.551 1.00 95.69 98 GLN A N 1
ATOM 774 C CA . GLN A 1 98 ? -7.536 -3.725 12.109 1.00 95.69 98 GLN A CA 1
ATOM 775 C C . GLN A 1 98 ? -6.797 -2.494 11.572 1.00 95.69 98 GLN A C 1
ATOM 777 O O . GLN A 1 98 ? -6.185 -2.567 10.506 1.00 95.69 98 GLN A O 1
ATOM 782 N N . LEU A 1 99 ? -6.832 -1.378 12.305 1.00 96.94 99 LEU A N 1
ATOM 783 C CA . LEU A 1 99 ? -6.122 -0.159 11.928 1.00 96.94 99 LEU A CA 1
ATOM 784 C C . LEU A 1 99 ? -4.601 -0.368 11.93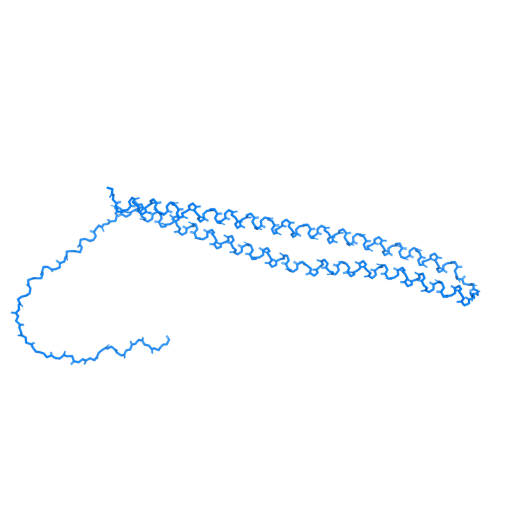2 1.00 96.94 99 LEU A C 1
ATOM 786 O O . LEU A 1 99 ? -3.937 -0.002 10.964 1.00 96.94 99 LEU A O 1
ATOM 790 N N . GLU A 1 100 ? -4.063 -1.016 12.964 1.00 96.56 100 GLU A N 1
ATOM 791 C CA . GLU A 1 100 ? -2.642 -1.371 13.060 1.00 96.56 100 GLU A CA 1
ATOM 792 C C . GLU A 1 100 ? -2.204 -2.268 11.895 1.00 96.56 100 GLU A C 1
ATOM 794 O O . GLU A 1 100 ? -1.172 -2.019 11.273 1.00 96.56 100 GLU A O 1
ATOM 799 N N . ALA A 1 101 ? -3.015 -3.265 11.524 1.00 95.81 101 ALA A N 1
ATOM 800 C CA . ALA A 1 101 ? -2.727 -4.124 10.378 1.00 95.81 101 ALA A CA 1
ATOM 801 C C . ALA A 1 101 ? -2.684 -3.343 9.051 1.00 95.81 101 ALA A C 1
ATOM 803 O O . ALA A 1 101 ? -1.833 -3.612 8.201 1.00 95.81 101 ALA A O 1
ATOM 804 N N . LEU A 1 102 ? -3.574 -2.362 8.859 1.00 96.31 102 LEU A N 1
ATOM 805 C CA . LEU A 1 102 ? -3.564 -1.497 7.673 1.00 96.31 102 LEU A CA 1
ATOM 806 C C . LEU A 1 102 ? -2.359 -0.547 7.661 1.00 96.31 102 LEU A C 1
ATOM 808 O O . LEU A 1 102 ? -1.766 -0.329 6.604 1.00 96.31 102 LEU A O 1
ATOM 812 N N . GLN A 1 103 ? -1.977 -0.006 8.818 1.00 94.56 103 GLN A N 1
ATOM 813 C CA . GLN A 1 103 ? -0.778 0.820 8.960 1.00 94.56 103 GLN A CA 1
ATOM 814 C C . GLN A 1 103 ? 0.494 0.005 8.690 1.00 94.56 103 GLN A C 1
ATOM 816 O O . GLN A 1 103 ? 1.371 0.476 7.970 1.00 94.56 103 GLN A O 1
ATOM 821 N N . GLY A 1 104 ? 0.556 -1.250 9.146 1.00 94.50 104 GLY A N 1
ATOM 822 C CA . GLY A 1 104 ? 1.658 -2.165 8.837 1.00 94.50 104 GLY A CA 1
ATOM 823 C C . GLY A 1 104 ? 1.845 -2.407 7.333 1.00 94.50 104 GLY A C 1
ATOM 824 O O . GLY A 1 104 ? 2.969 -2.465 6.845 1.00 94.50 104 GLY A O 1
ATOM 825 N N . GLN A 1 105 ? 0.758 -2.441 6.554 1.00 95.00 105 GLN A N 1
ATOM 826 C CA . GLN A 1 105 ? 0.834 -2.574 5.090 1.00 95.00 105 GLN A CA 1
ATOM 827 C C . GLN A 1 105 ? 1.402 -1.328 4.388 1.00 95.00 105 GLN A C 1
ATOM 829 O O . GLN A 1 105 ? 1.746 -1.387 3.204 1.00 95.00 105 GLN A O 1
ATOM 834 N N . GLN A 1 106 ? 1.482 -0.178 5.063 1.00 95.12 106 GLN A N 1
ATOM 835 C CA . GLN A 1 106 ? 1.912 1.075 4.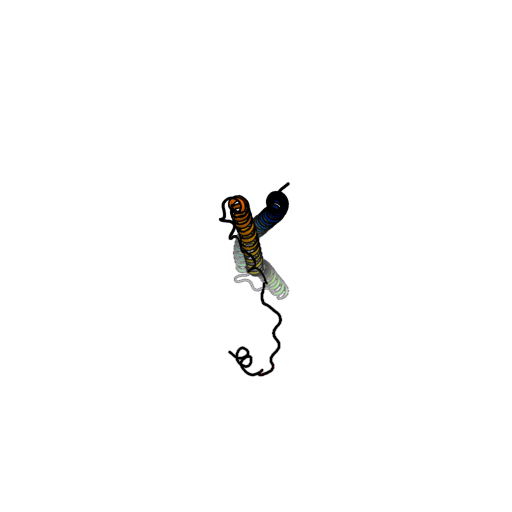444 1.00 95.12 106 GLN A CA 1
ATOM 836 C C . GLN A 1 106 ? 3.368 1.015 3.972 1.00 95.12 106 GLN A C 1
ATOM 838 O O . GLN A 1 106 ? 3.668 1.485 2.869 1.00 95.12 106 GLN A O 1
ATOM 843 N N . GLU A 1 107 ? 4.244 0.413 4.775 1.00 92.69 107 GLU A N 1
ATOM 844 C CA . GLU A 1 107 ? 5.665 0.272 4.460 1.00 92.69 107 GLU A CA 1
ATOM 845 C C . GLU A 1 107 ? 5.859 -0.605 3.217 1.00 92.69 107 GLU A C 1
ATOM 847 O O . GLU A 1 107 ? 6.474 -0.171 2.243 1.00 92.69 107 GLU A O 1
ATOM 852 N N . GLU A 1 108 ? 5.205 -1.769 3.164 1.00 93.69 108 GLU A N 1
ATOM 853 C CA . GLU A 1 108 ? 5.248 -2.670 2.005 1.00 93.69 108 GLU A CA 1
ATOM 854 C C . GLU A 1 108 ? 4.782 -1.981 0.712 1.00 93.69 108 GLU A C 1
ATOM 856 O O . GLU A 1 108 ? 5.391 -2.133 -0.358 1.00 93.69 108 GLU A O 1
ATOM 861 N N . ARG A 1 109 ? 3.708 -1.178 0.787 1.00 93.88 109 ARG A N 1
ATOM 862 C CA . ARG A 1 109 ? 3.218 -0.400 -0.363 1.00 93.88 109 ARG A CA 1
ATOM 863 C C . ARG A 1 109 ? 4.208 0.680 -0.781 1.00 93.88 109 ARG A C 1
ATOM 865 O O . ARG A 1 109 ? 4.397 0.877 -1.983 1.00 93.88 109 ARG A O 1
ATOM 872 N N . GLN A 1 110 ? 4.857 1.354 0.166 1.00 95.06 110 GLN A N 1
ATOM 873 C CA . GLN A 1 110 ? 5.909 2.326 -0.135 1.00 95.06 110 GLN A CA 1
ATOM 874 C C . GLN A 1 110 ? 7.119 1.662 -0.794 1.00 95.06 110 GLN A C 1
ATOM 876 O O . GLN A 1 110 ? 7.590 2.165 -1.816 1.00 95.06 110 GLN A O 1
ATOM 881 N N . THR A 1 111 ? 7.560 0.498 -0.310 1.00 96.00 111 THR A N 1
ATOM 882 C CA . THR A 1 111 ? 8.633 -0.281 -0.944 1.00 96.00 111 THR A CA 1
ATOM 883 C C . THR A 1 111 ? 8.268 -0.660 -2.379 1.00 96.00 111 THR A C 1
ATOM 885 O O . THR A 1 111 ? 9.088 -0.521 -3.290 1.00 96.00 111 THR A O 1
ATOM 888 N N . CYS A 1 112 ? 7.024 -1.085 -2.618 1.00 95.69 112 CYS A N 1
ATOM 889 C CA . CYS A 1 112 ? 6.533 -1.418 -3.956 1.00 95.69 112 CYS A CA 1
ATOM 890 C C . CYS A 1 112 ? 6.553 -0.208 -4.903 1.00 95.69 112 CYS A C 1
ATOM 892 O O . CYS A 1 112 ? 7.015 -0.323 -6.042 1.00 95.69 112 CYS A O 1
ATOM 894 N N . VAL A 1 113 ? 6.103 0.962 -4.437 1.00 97.94 113 VAL A N 1
ATOM 895 C CA . VAL A 1 113 ? 6.178 2.214 -5.207 1.00 97.94 113 VAL A CA 1
ATOM 896 C C . VAL A 1 113 ? 7.633 2.589 -5.486 1.00 97.94 113 VAL A C 1
ATOM 898 O O . VAL A 1 113 ? 7.960 2.893 -6.632 1.00 97.94 113 VAL A O 1
ATOM 901 N N . GLY A 1 114 ? 8.514 2.523 -4.486 1.00 97.62 114 GLY A N 1
ATOM 902 C CA . GLY A 1 114 ? 9.943 2.803 -4.645 1.00 97.62 114 GLY A CA 1
ATOM 903 C C . GLY A 1 114 ? 10.597 1.889 -5.682 1.00 97.62 114 GLY A C 1
ATOM 904 O O . GLY A 1 114 ? 11.253 2.361 -6.610 1.00 97.62 114 GLY A O 1
ATOM 905 N N . ARG A 1 115 ? 10.332 0.580 -5.615 1.00 97.69 115 ARG A N 1
ATOM 906 C CA . ARG A 1 115 ? 10.822 -0.392 -6.603 1.00 97.69 115 ARG A CA 1
ATOM 907 C C . ARG A 1 115 ? 10.319 -0.083 -8.013 1.00 97.69 115 ARG A C 1
ATOM 909 O O . ARG A 1 115 ? 11.104 -0.129 -8.958 1.00 97.69 115 ARG A O 1
ATOM 916 N N . ALA A 1 116 ? 9.037 0.248 -8.166 1.00 97.38 116 ALA A N 1
ATOM 917 C CA . ALA A 1 116 ? 8.471 0.602 -9.465 1.00 97.38 116 ALA A CA 1
ATOM 918 C C . ALA A 1 116 ? 9.088 1.896 -10.029 1.00 97.38 116 ALA A C 1
ATOM 920 O O . ALA A 1 116 ? 9.392 1.961 -11.218 1.00 97.38 116 ALA A O 1
ATOM 921 N N . GLN A 1 117 ? 9.353 2.899 -9.184 1.00 98.06 117 GLN A N 1
ATOM 922 C CA . GLN A 1 117 ? 10.054 4.123 -9.592 1.00 98.06 117 GLN A CA 1
ATOM 923 C C . GLN A 1 117 ? 11.469 3.822 -10.090 1.00 98.06 117 GLN A C 1
ATOM 925 O O . GLN A 1 117 ? 11.848 4.285 -11.164 1.00 98.06 117 GLN A O 1
ATOM 930 N N . MET A 1 118 ? 12.221 2.993 -9.363 1.00 98.25 118 MET A N 1
ATOM 931 C CA . MET A 1 118 ? 13.563 2.570 -9.775 1.00 98.25 118 MET A CA 1
ATOM 932 C C . MET A 1 118 ? 13.557 1.817 -11.112 1.00 98.25 118 MET A C 1
ATOM 934 O O . MET A 1 118 ? 14.466 1.973 -11.924 1.00 98.25 118 MET A O 1
ATOM 938 N N . GLN A 1 119 ? 12.524 1.016 -11.380 1.00 97.56 119 GLN A N 1
ATOM 939 C CA . GLN A 1 119 ? 12.385 0.328 -12.665 1.00 97.56 119 GLN A CA 1
ATOM 940 C C . GLN A 1 119 ? 12.083 1.290 -13.815 1.00 97.56 119 GLN A C 1
ATOM 942 O O . GLN A 1 119 ? 12.662 1.138 -14.892 1.00 97.56 119 GLN A O 1
ATOM 947 N N . VAL A 1 120 ? 11.219 2.286 -13.593 1.00 98.12 120 VAL A N 1
ATOM 948 C CA . VAL A 1 120 ? 10.931 3.333 -14.583 1.00 98.12 120 VAL A CA 1
ATOM 949 C C . VAL A 1 120 ? 12.205 4.099 -14.927 1.00 98.12 120 VAL A C 1
ATOM 951 O O . VAL A 1 120 ? 12.553 4.193 -16.102 1.00 98.12 120 VAL A O 1
ATOM 954 N N . THR A 1 121 ? 12.949 4.576 -13.925 1.00 98.06 121 THR A N 1
ATOM 955 C CA . THR A 1 121 ? 14.188 5.334 -14.164 1.00 98.06 121 THR A CA 1
ATOM 956 C C . THR A 1 121 ? 15.237 4.497 -14.895 1.00 98.06 121 THR A C 1
ATOM 958 O O . T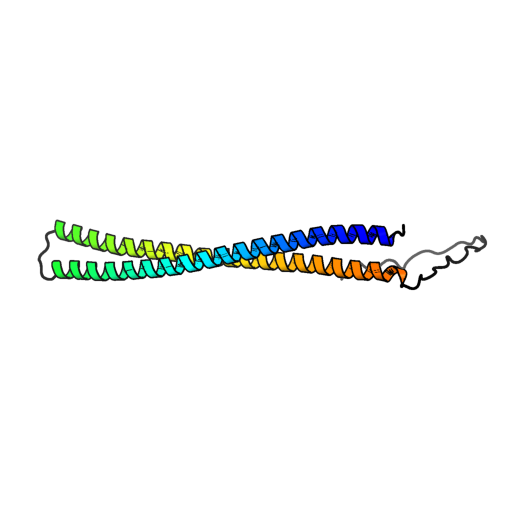HR A 1 121 ? 15.863 4.985 -15.835 1.00 98.06 121 THR A O 1
ATOM 961 N N . ALA A 1 122 ? 15.393 3.219 -14.536 1.00 97.81 122 ALA A N 1
ATOM 962 C CA . ALA A 1 122 ? 16.292 2.311 -15.240 1.00 97.81 122 ALA A CA 1
ATOM 963 C C . ALA A 1 122 ? 15.884 2.110 -16.710 1.00 97.81 122 ALA A C 1
ATOM 965 O O . ALA A 1 122 ? 16.742 2.136 -17.592 1.00 97.81 122 ALA A O 1
ATOM 966 N N . CYS A 1 123 ? 14.591 1.933 -16.991 1.00 96.81 123 CYS A N 1
ATOM 967 C CA . CYS A 1 123 ? 14.099 1.742 -18.356 1.00 96.81 123 CYS A CA 1
ATOM 968 C C . CYS A 1 123 ? 14.265 3.004 -19.213 1.00 96.81 123 CYS A C 1
ATOM 970 O O . CYS A 1 123 ? 14.706 2.894 -20.357 1.00 96.81 123 CYS A O 1
ATOM 972 N N . LEU A 1 124 ? 13.983 4.188 -18.661 1.00 96.50 124 LEU A N 1
ATOM 973 C CA . LEU A 1 124 ? 14.145 5.464 -19.367 1.00 96.50 124 LEU A CA 1
ATOM 974 C C . LEU A 1 124 ? 15.607 5.721 -19.750 1.00 96.50 124 LEU A C 1
ATOM 976 O O . LEU A 1 124 ? 15.886 5.970 -20.920 1.00 96.50 124 LEU A O 1
ATOM 980 N N . ARG A 1 125 ? 16.553 5.494 -18.829 1.00 97.56 125 ARG A N 1
ATOM 981 C CA . ARG A 1 125 ? 17.997 5.586 -19.124 1.00 97.56 125 ARG A CA 1
ATOM 982 C C . ARG A 1 125 ? 18.425 4.685 -20.281 1.00 97.56 125 ARG A C 1
ATOM 984 O O . ARG A 1 125 ? 19.282 5.039 -21.087 1.00 97.56 125 ARG A O 1
ATOM 991 N N . GLN A 1 126 ? 17.845 3.488 -20.386 1.00 96.25 126 GLN A N 1
ATOM 992 C CA . GLN A 1 126 ? 18.170 2.588 -21.492 1.00 96.25 126 GLN A CA 1
ATOM 993 C C . GLN A 1 126 ? 17.583 3.050 -22.833 1.00 96.25 126 GLN A C 1
ATOM 995 O O . GLN A 1 126 ? 18.145 2.692 -23.873 1.00 96.25 126 GLN A O 1
ATOM 1000 N N . VAL A 1 127 ? 16.462 3.776 -22.825 1.00 96.50 127 VAL A N 1
ATOM 1001 C CA . VAL A 1 127 ? 15.882 4.400 -24.024 1.00 96.50 127 VAL A CA 1
ATOM 1002 C C . VAL A 1 127 ? 16.756 5.569 -24.472 1.00 96.50 127 VAL A C 1
ATOM 1004 O O . VAL A 1 127 ? 17.138 5.602 -25.640 1.00 96.50 127 VAL A O 1
ATOM 1007 N N . GLU A 1 128 ? 17.149 6.444 -23.543 1.00 96.12 128 GLU A N 1
ATOM 1008 C CA . GLU A 1 128 ? 18.067 7.568 -23.784 1.00 96.12 128 GLU A CA 1
ATOM 1009 C C . GLU A 1 128 ? 19.380 7.082 -24.411 1.00 96.12 128 GLU A C 1
ATOM 1011 O O . GLU A 1 128 ? 19.752 7.529 -25.494 1.00 96.12 128 GLU A O 1
ATOM 1016 N N . LYS A 1 129 ? 20.002 6.043 -23.834 1.00 96.81 129 LYS A N 1
ATOM 1017 C CA . LYS A 1 129 ? 21.224 5.436 -24.387 1.00 96.81 129 LYS A CA 1
ATOM 1018 C C . LYS A 1 129 ? 21.070 4.977 -25.845 1.00 96.81 129 LYS A C 1
ATOM 1020 O O . LYS A 1 129 ? 22.012 5.073 -26.624 1.00 96.81 129 LYS A O 1
ATOM 1025 N N . LEU A 1 130 ? 19.910 4.439 -26.242 1.00 94.56 130 LEU A N 1
ATOM 1026 C CA . LEU A 1 130 ? 19.684 4.049 -27.647 1.00 94.56 130 LEU A CA 1
ATOM 1027 C C . LEU A 1 130 ? 19.420 5.243 -28.560 1.00 94.56 130 LEU A C 1
ATOM 1029 O O . LEU A 1 130 ? 19.703 5.166 -29.755 1.00 94.56 130 LEU A O 1
ATOM 1033 N N . GLN A 1 131 ? 18.839 6.312 -28.026 1.00 92.62 131 GLN A N 1
ATOM 1034 C CA . GLN A 1 131 ? 18.632 7.546 -28.768 1.00 92.62 131 GLN A CA 1
ATOM 1035 C C . GLN A 1 131 ? 19.977 8.204 -29.091 1.00 92.62 131 GLN A C 1
ATOM 1037 O O . GLN A 1 131 ? 20.214 8.559 -30.243 1.00 92.62 131 GLN A O 1
ATOM 1042 N N . GLU A 1 132 ? 20.887 8.255 -28.118 1.00 94.69 132 GLU A N 1
ATOM 1043 C CA . GLU A 1 132 ? 22.266 8.717 -28.310 1.00 94.69 132 GLU A CA 1
ATOM 1044 C C . GLU A 1 132 ? 23.022 7.855 -29.330 1.00 94.69 132 GLU A C 1
ATOM 1046 O O . GLU A 1 132 ? 23.607 8.384 -30.271 1.00 94.69 132 GLU A O 1
ATOM 1051 N N . LEU A 1 133 ? 22.957 6.522 -29.212 1.00 93.56 133 LEU A N 1
ATOM 1052 C CA . LEU A 1 133 ? 23.602 5.618 -30.175 1.00 93.56 133 LEU A CA 1
ATOM 1053 C C . LEU A 1 133 ? 23.076 5.812 -31.599 1.00 93.56 133 LEU A C 1
ATOM 1055 O O . LEU A 1 133 ? 23.854 5.818 -32.547 1.00 93.56 133 LEU A O 1
ATOM 1059 N N . SER A 1 134 ? 21.767 6.009 -31.757 1.00 90.69 134 SER A N 1
ATOM 1060 C CA . SER A 1 134 ? 21.184 6.305 -33.066 1.00 90.69 134 SER A CA 1
ATOM 1061 C C . SER A 1 134 ? 21.705 7.608 -33.655 1.00 90.69 134 SER A C 1
ATOM 1063 O O . SER A 1 134 ? 21.913 7.682 -34.862 1.00 90.69 134 SER A O 1
ATOM 1065 N N . LEU A 1 135 ? 21.882 8.631 -32.817 1.00 91.31 135 LEU A N 1
ATOM 1066 C CA . LEU A 1 135 ? 22.413 9.923 -33.231 1.00 91.31 135 LEU A CA 1
ATOM 1067 C C . LEU A 1 135 ? 23.877 9.790 -33.673 1.00 91.31 135 LEU A C 1
ATOM 1069 O O . LEU A 1 135 ? 24.269 10.391 -34.669 1.00 91.31 135 LEU A O 1
ATOM 1073 N N . LEU A 1 136 ? 24.679 8.998 -32.957 1.00 91.31 136 LEU A N 1
ATOM 1074 C CA . LEU A 1 136 ? 26.079 8.741 -33.308 1.00 91.31 136 LEU A CA 1
ATOM 1075 C C . LEU A 1 136 ? 26.202 7.971 -34.627 1.00 91.31 136 LEU A C 1
ATOM 1077 O O . LEU A 1 136 ? 26.959 8.385 -35.500 1.00 91.31 136 LEU A O 1
ATOM 1081 N N . LEU A 1 137 ? 25.414 6.908 -34.813 1.00 88.88 137 LEU A N 1
ATOM 1082 C CA . LEU A 1 137 ? 25.411 6.127 -36.056 1.00 88.88 137 LEU A CA 1
ATOM 1083 C C . LEU A 1 137 ? 24.943 6.949 -37.264 1.00 88.88 137 LEU A C 1
ATOM 1085 O O . LEU A 1 137 ? 25.477 6.795 -38.356 1.00 88.88 137 LEU A O 1
ATOM 1089 N N . ALA A 1 138 ? 23.992 7.868 -37.076 1.00 87.44 138 ALA A N 1
ATOM 1090 C CA . ALA A 1 138 ? 23.568 8.779 -38.138 1.00 87.44 138 ALA A CA 1
ATOM 1091 C C . ALA A 1 138 ? 24.671 9.776 -38.552 1.00 87.44 138 ALA A C 1
ATOM 1093 O O . ALA A 1 138 ? 24.666 10.260 -39.682 1.00 87.44 138 ALA A O 1
ATOM 1094 N N . GLN A 1 139 ? 25.616 10.077 -37.656 1.00 87.12 139 GLN A N 1
ATOM 1095 C CA . GLN A 1 139 ? 26.759 10.958 -37.917 1.00 87.12 139 GLN A CA 1
ATOM 1096 C C . GLN A 1 139 ? 27.990 10.210 -38.450 1.00 87.12 139 GLN A C 1
ATOM 1098 O O . GLN A 1 139 ? 28.868 10.853 -39.017 1.00 87.12 139 GLN A O 1
ATOM 1103 N N . GLU A 1 140 ? 28.054 8.881 -38.341 1.00 82.38 140 GLU A N 1
ATOM 1104 C CA . GLU A 1 140 ? 29.162 8.051 -38.845 1.00 82.38 140 GLU A CA 1
ATOM 1105 C C . GLU A 1 140 ? 29.589 8.371 -40.301 1.00 82.38 140 GLU A C 1
ATOM 1107 O O . GLU A 1 140 ? 30.792 8.456 -40.553 1.00 82.38 140 GLU A O 1
ATOM 1112 N N . PRO A 1 141 ? 28.680 8.656 -41.263 1.00 78.69 141 PRO A N 1
ATOM 1113 C CA . PRO A 1 141 ? 29.065 9.028 -42.630 1.00 78.69 141 PRO A CA 1
ATOM 1114 C C . PRO A 1 141 ? 29.813 10.366 -42.733 1.00 78.69 141 PRO A C 1
ATOM 1116 O O . PRO A 1 141 ? 30.483 10.621 -43.731 1.00 78.69 141 PRO A O 1
ATOM 1119 N N . THR A 1 142 ? 29.671 11.231 -41.725 1.00 77.06 142 THR A N 1
ATOM 1120 C CA . THR A 1 142 ? 30.325 12.547 -41.646 1.00 77.06 142 THR A CA 1
ATOM 1121 C C . THR A 1 142 ? 31.657 12.502 -40.905 1.00 77.06 142 THR A C 1
ATOM 1123 O O . THR A 1 142 ? 32.390 13.490 -40.896 1.00 77.06 142 THR A O 1
ATOM 1126 N N . TRP A 1 143 ? 31.994 11.366 -40.286 1.00 76.06 143 TRP A N 1
ATOM 1127 C CA . TRP A 1 143 ? 33.260 11.216 -39.585 1.00 76.06 143 TRP A CA 1
ATOM 1128 C C . TRP A 1 143 ? 34.396 11.104 -40.605 1.00 76.06 143 TRP A C 1
ATOM 1130 O O . TRP A 1 143 ? 34.263 10.379 -41.597 1.00 76.06 143 TRP A O 1
ATOM 1140 N N . PRO A 1 144 ? 35.529 11.800 -40.395 1.00 66.81 144 PRO A N 1
ATOM 1141 C CA . PRO A 1 144 ? 36.685 11.621 -41.253 1.00 66.81 144 PRO A CA 1
ATOM 1142 C C . PRO A 1 144 ? 37.079 10.145 -41.196 1.00 66.81 144 PRO A C 1
ATOM 1144 O O . PRO A 1 144 ? 37.425 9.625 -40.134 1.00 66.81 144 PRO A O 1
ATOM 1147 N N . ARG A 1 145 ? 37.011 9.450 -42.339 1.00 59.25 145 ARG A N 1
ATOM 1148 C CA . ARG A 1 145 ? 37.642 8.137 -42.485 1.00 59.25 145 ARG A CA 1
ATOM 1149 C C . ARG A 1 145 ? 39.121 8.356 -42.213 1.00 59.25 145 ARG A C 1
ATOM 1151 O O . ARG A 1 145 ? 39.839 8.825 -43.092 1.00 59.25 145 ARG A O 1
ATOM 1158 N N . PHE A 1 146 ? 39.573 8.039 -41.004 1.00 52.91 146 PHE A N 1
ATOM 1159 C CA . PHE A 1 146 ? 40.988 7.853 -40.748 1.00 52.91 146 PHE A CA 1
ATOM 1160 C C . PHE A 1 146 ? 41.431 6.734 -41.689 1.00 52.91 146 PHE A C 1
ATOM 1162 O O . PHE A 1 146 ? 41.157 5.558 -41.454 1.00 52.91 146 PHE A O 1
ATOM 1169 N N . GLN A 1 147 ? 42.028 7.121 -42.817 1.00 46.69 147 GLN A N 1
ATOM 1170 C CA . GLN A 1 147 ? 42.762 6.221 -43.685 1.00 46.69 147 GLN A CA 1
ATOM 1171 C C . GLN A 1 147 ? 43.929 5.708 -42.849 1.00 46.69 147 GLN A C 1
ATOM 1173 O O . GLN A 1 147 ? 45.004 6.301 -42.818 1.00 46.69 147 GLN A O 1
ATOM 1178 N N . ILE A 1 148 ? 43.707 4.613 -42.129 1.00 51.62 148 ILE A N 1
ATOM 1179 C CA . ILE A 1 148 ? 44.799 3.775 -41.669 1.00 51.62 148 ILE A CA 1
ATOM 1180 C C . ILE A 1 148 ? 45.341 3.144 -42.951 1.00 51.62 148 ILE A C 1
ATOM 1182 O O . ILE A 1 148 ? 44.874 2.095 -43.388 1.00 51.62 148 ILE A O 1
ATOM 1186 N N . ASN A 1 149 ? 46.263 3.848 -43.611 1.00 40.72 149 ASN A N 1
ATOM 1187 C CA . ASN A 1 149 ? 47.150 3.231 -44.583 1.00 40.72 149 ASN A CA 1
ATOM 1188 C C . ASN A 1 149 ? 47.885 2.124 -43.818 1.00 40.72 149 ASN A C 1
ATOM 1190 O O . ASN A 1 149 ? 48.612 2.453 -42.875 1.00 40.72 149 ASN A O 1
ATOM 1194 N N . PRO A 1 150 ? 47.707 0.834 -44.151 1.00 43.25 150 PRO A N 1
ATOM 1195 C CA . PRO A 1 150 ? 48.620 -0.166 -43.631 1.00 43.25 150 PRO A CA 1
ATOM 1196 C C . PRO A 1 150 ? 50.018 0.232 -44.126 1.00 43.25 150 PRO A C 1
ATOM 1198 O O . PRO A 1 150 ? 50.172 0.475 -45.328 1.00 43.25 150 PRO A O 1
ATOM 1201 N N . PRO A 1 151 ? 51.033 0.374 -43.253 1.00 39.53 151 PRO A N 1
ATOM 1202 C CA . PRO A 1 151 ? 52.383 0.601 -43.733 1.00 39.53 151 PRO A CA 1
ATOM 1203 C C . PRO A 1 151 ? 52.739 -0.570 -44.644 1.00 39.53 151 PRO A C 1
ATOM 1205 O O . PRO A 1 151 ? 52.655 -1.732 -44.244 1.00 39.53 151 PRO A O 1
ATOM 1208 N N . SER A 1 152 ? 53.066 -0.251 -45.894 1.00 40.62 152 SER A N 1
ATOM 1209 C CA . SER A 1 152 ? 53.526 -1.195 -46.899 1.00 40.62 152 SER A CA 1
ATOM 1210 C C . SER A 1 152 ? 54.630 -2.054 -46.289 1.00 40.62 152 SER A C 1
ATOM 1212 O O . SER A 1 152 ? 55.725 -1.559 -46.021 1.00 40.62 152 SER A O 1
ATOM 1214 N N . VAL A 1 153 ? 54.349 -3.336 -46.048 1.00 46.06 153 VAL A N 1
ATOM 1215 C CA . VAL A 1 153 ? 55.352 -4.303 -45.592 1.00 46.06 153 VAL A CA 1
ATOM 1216 C C . VAL A 1 153 ? 56.257 -4.628 -46.781 1.00 46.06 153 VAL A C 1
ATOM 1218 O O . VAL A 1 153 ? 56.150 -5.665 -47.423 1.00 46.06 153 VAL A O 1
ATOM 1221 N N . HIS A 1 154 ? 57.156 -3.701 -47.092 1.00 44.12 154 HIS A N 1
ATOM 1222 C CA . HIS A 1 154 ? 58.414 -3.985 -47.764 1.00 44.12 154 HIS A CA 1
ATOM 1223 C C . HIS A 1 154 ? 59.531 -3.821 -46.735 1.00 44.12 154 HIS A C 1
ATOM 1225 O O . HIS A 1 154 ? 60.328 -2.890 -46.794 1.00 44.12 154 HIS A O 1
ATOM 1231 N N . ALA A 1 155 ? 59.582 -4.743 -45.775 1.00 39.12 155 ALA A N 1
ATOM 1232 C CA . ALA A 1 155 ? 60.778 -4.974 -44.982 1.00 39.12 155 ALA A CA 1
ATOM 1233 C C . ALA A 1 155 ? 61.392 -6.288 -45.460 1.00 39.12 155 ALA A C 1
ATOM 1235 O O . ALA A 1 155 ? 60.802 -7.362 -45.344 1.00 39.12 155 ALA A O 1
ATOM 1236 N N . ARG A 1 156 ? 62.557 -6.145 -46.091 1.00 35.97 156 ARG A N 1
ATOM 1237 C CA . ARG A 1 156 ? 63.441 -7.225 -46.512 1.00 35.97 156 ARG A CA 1
ATOM 1238 C C . ARG A 1 156 ? 63.687 -8.166 -45.337 1.00 35.97 156 ARG A C 1
ATOM 1240 O O . ARG A 1 156 ? 63.969 -7.722 -44.230 1.00 35.97 156 ARG A O 1
ATOM 1247 N N . VAL A 1 157 ? 63.624 -9.458 -45.629 1.00 42.16 157 VAL A N 1
ATOM 1248 C CA . VAL A 1 157 ? 64.213 -10.505 -44.802 1.00 42.16 157 VAL A CA 1
ATOM 1249 C C . VAL A 1 157 ? 65.711 -10.226 -44.708 1.00 42.16 157 VAL A C 1
ATOM 1251 O O . VAL A 1 157 ? 66.425 -10.398 -45.692 1.00 42.16 157 VAL A O 1
ATOM 1254 N N . THR A 1 158 ? 66.172 -9.805 -43.537 1.00 36.06 158 THR A N 1
ATOM 1255 C CA . THR A 1 158 ? 67.522 -10.109 -43.063 1.00 36.06 158 THR A CA 1
ATOM 1256 C C . THR A 1 158 ? 67.430 -10.489 -41.596 1.00 36.06 158 THR A C 1
ATOM 1258 O O . THR A 1 158 ? 67.095 -9.681 -40.735 1.00 36.06 158 THR A O 1
ATOM 1261 N N . ASP A 1 159 ? 67.653 -11.780 -41.411 1.00 34.66 159 ASP A N 1
ATOM 1262 C CA . ASP A 1 159 ? 68.077 -12.499 -40.223 1.00 34.66 159 ASP A CA 1
ATOM 1263 C C . ASP A 1 159 ? 69.047 -11.680 -39.352 1.00 34.66 159 ASP A C 1
ATOM 1265 O O . ASP A 1 159 ? 70.010 -11.138 -39.885 1.00 34.66 159 ASP A O 1
ATOM 1269 N N . GLU A 1 160 ? 68.784 -11.589 -38.045 1.00 34.12 160 GLU A N 1
ATOM 1270 C CA . GLU A 1 160 ? 69.791 -11.805 -36.995 1.00 34.12 160 GLU A CA 1
ATOM 1271 C C . GLU A 1 160 ? 69.170 -11.691 -35.589 1.00 34.12 160 GLU A C 1
ATOM 1273 O O . GLU A 1 160 ? 68.730 -10.643 -35.126 1.00 34.12 160 GLU A O 1
ATOM 1278 N N . ARG A 1 161 ? 69.107 -12.859 -34.943 1.00 36.88 161 ARG A N 1
ATOM 1279 C CA . ARG A 1 161 ? 69.345 -13.149 -33.522 1.00 36.88 161 ARG A CA 1
ATOM 1280 C C . ARG A 1 161 ? 69.280 -12.003 -32.495 1.00 36.88 161 ARG A C 1
ATOM 1282 O O . ARG A 1 161 ? 70.075 -11.074 -32.518 1.00 36.88 161 ARG A O 1
ATOM 1289 N N . SER A 1 162 ? 68.568 -12.353 -31.420 1.00 36.84 162 SER A N 1
ATOM 1290 C CA . SER A 1 162 ? 68.907 -12.159 -29.999 1.00 36.84 162 SER A CA 1
ATOM 1291 C C . SER A 1 162 ? 68.086 -11.128 -29.210 1.00 36.84 162 SER A C 1
ATOM 1293 O O . SER A 1 162 ? 67.852 -10.008 -29.637 1.00 36.84 162 SER A O 1
ATOM 1295 N N . GLU A 1 163 ? 67.681 -11.593 -28.020 1.00 34.28 163 GLU A N 1
ATOM 1296 C CA . GLU A 1 163 ? 67.246 -10.836 -26.836 1.00 34.28 163 GLU A CA 1
ATOM 1297 C C . GLU A 1 163 ? 65.741 -10.517 -26.672 1.00 34.28 163 GLU A C 1
ATOM 1299 O O . GLU A 1 163 ? 65.211 -9.455 -26.974 1.00 34.28 163 GLU A O 1
ATOM 1304 N N . SER A 1 164 ? 65.054 -11.484 -26.058 1.00 34.41 164 SER A N 1
ATOM 1305 C CA . SER A 1 164 ? 64.049 -11.274 -24.997 1.00 34.41 164 SER A CA 1
ATOM 1306 C C . SER A 1 164 ? 64.652 -11.789 -23.676 1.00 34.41 164 SER A C 1
ATOM 1308 O O . SER A 1 164 ? 65.583 -12.595 -23.777 1.00 34.41 164 SER A O 1
ATOM 1310 N N . PRO A 1 165 ? 64.131 -11.482 -22.462 1.00 45.81 165 PRO A N 1
ATOM 1311 C CA . PRO A 1 165 ? 62.874 -10.791 -22.100 1.00 45.81 165 PRO A CA 1
ATOM 1312 C C . PRO A 1 165 ? 63.038 -9.771 -20.930 1.00 45.81 165 PRO A C 1
ATOM 1314 O O . PRO A 1 165 ? 64.136 -9.618 -20.420 1.00 45.81 165 PRO A O 1
ATOM 1317 N N . GLN A 1 166 ? 61.942 -9.142 -20.457 1.00 43.06 166 GLN A N 1
ATOM 1318 C CA . GLN A 1 166 ? 61.658 -8.723 -19.046 1.00 43.06 166 GLN A CA 1
ATOM 1319 C C . GLN A 1 166 ? 61.010 -7.325 -18.885 1.00 43.06 166 GLN A C 1
ATOM 1321 O O . GLN A 1 166 ? 61.583 -6.455 -18.245 1.00 43.06 166 GLN A O 1
ATOM 1326 N N . TRP A 1 167 ? 59.777 -7.104 -19.367 1.00 36.19 167 TRP A N 1
ATOM 1327 C CA . TRP A 1 167 ? 58.992 -5.912 -18.956 1.00 36.19 167 TRP A CA 1
ATOM 1328 C C . TRP A 1 167 ? 57.489 -6.147 -18.700 1.00 36.19 167 TRP A C 1
ATOM 1330 O O . TRP A 1 167 ? 56.733 -5.194 -18.556 1.00 36.19 167 TRP A O 1
ATOM 1340 N N . TRP A 1 168 ? 57.030 -7.396 -18.562 1.00 41.12 168 TRP A N 1
ATOM 1341 C CA . TRP A 1 168 ? 55.610 -7.706 -18.292 1.00 41.12 168 TRP A CA 1
ATOM 1342 C C . TRP A 1 168 ? 55.357 -8.284 -16.892 1.00 41.12 168 TRP A C 1
ATOM 1344 O O . TRP A 1 168 ? 54.652 -9.274 -16.729 1.00 41.12 168 TRP A O 1
ATOM 1354 N N . ALA A 1 169 ? 55.913 -7.646 -15.860 1.00 46.91 169 ALA A N 1
ATOM 1355 C CA . ALA A 1 169 ? 55.573 -7.932 -14.464 1.00 46.91 169 ALA A CA 1
ATOM 1356 C C . ALA A 1 169 ? 55.335 -6.634 -13.673 1.00 46.91 169 ALA A C 1
ATOM 1358 O O . ALA A 1 169 ? 56.092 -6.279 -12.776 1.00 46.91 169 ALA A O 1
ATOM 1359 N N . SER A 1 170 ? 54.279 -5.900 -14.026 1.00 49.34 170 SER A N 1
ATOM 1360 C CA . SER A 1 170 ? 53.633 -4.915 -13.145 1.00 49.34 170 SER A CA 1
ATOM 1361 C C . SER A 1 170 ? 52.292 -4.506 -13.735 1.00 49.34 170 SER A C 1
ATOM 1363 O O . SER A 1 170 ? 52.243 -3.577 -14.528 1.00 49.34 170 SER A O 1
ATOM 1365 N N . CYS A 1 171 ? 51.227 -5.240 -13.394 1.00 43.62 171 CYS A N 1
ATOM 1366 C CA . CYS A 1 171 ? 49.837 -4.757 -13.450 1.00 43.62 171 CYS A CA 1
ATOM 1367 C C . CYS A 1 171 ? 48.862 -5.766 -12.810 1.00 43.62 171 CYS A C 1
ATOM 1369 O O . CYS A 1 171 ? 47.857 -6.143 -13.405 1.00 43.62 171 CYS A O 1
ATOM 1371 N N . LEU A 1 172 ? 49.161 -6.238 -11.595 1.00 45.75 172 LEU A N 1
ATOM 1372 C CA . LEU A 1 172 ? 48.210 -7.024 -10.800 1.00 45.75 172 LEU A CA 1
ATOM 1373 C C . LEU A 1 172 ? 48.507 -6.873 -9.303 1.00 45.75 172 LEU A C 1
ATOM 1375 O O . LEU A 1 172 ? 48.965 -7.814 -8.669 1.00 45.75 172 LEU A O 1
ATOM 1379 N N . GLN A 1 173 ? 48.291 -5.661 -8.775 1.00 44.06 173 GLN A N 1
ATOM 1380 C CA . GLN A 1 173 ? 47.928 -5.384 -7.373 1.00 44.06 173 GLN A CA 1
ATOM 1381 C C . GLN A 1 173 ? 47.847 -3.870 -7.125 1.00 44.06 173 GLN A C 1
ATOM 1383 O O . GLN A 1 173 ? 48.872 -3.221 -6.917 1.00 44.06 173 GLN A O 1
ATOM 1388 N N . SER A 1 174 ? 46.628 -3.323 -7.148 1.00 42.44 174 SER A N 1
ATOM 1389 C CA . SER A 1 174 ? 46.053 -2.390 -6.154 1.00 42.44 174 SER A CA 1
ATOM 1390 C C . SER A 1 174 ? 44.669 -1.952 -6.614 1.00 42.44 174 SER A C 1
ATOM 1392 O O . SER A 1 174 ? 44.579 -1.378 -7.720 1.00 42.44 174 SER A O 1
#

Radius of gyration: 38.39 Å; chains: 1; bounding box: 98×26×94 Å

Sequence (174 aa):
MSHSDGLLGEVETLRRLRRHRADRAERALREARRAQQALLANIRQAEAALEQIRRDEAERSAQLLSEHQGQVLNLQALKSWGAQERSLSANTRRGMGQLEALQGQQEERQTCVGRAQMQVTACLRQVEKLQELSLLLAQEPTWPRFQINPPSVHARVTDERSESPQWWASCLQS

Foldseek 3Di:
DDPLVVVLVVLVVVLVVLVVQLVVLVVQLVVLVVVLVVLVVVLVVLVVVLVVLVVVLVVVLVVLCVVCPPDDDDPVNVVVSVVVNVVSVVVSVVSVVVSVVSVVCNVVSVVSSVVSVVSNVVSVVVSVVSVVVSVVSVCVVVDPPPPPPPPPPPDDDDDDDDDDDDDPPDDPDD